Protein AF-A0AAN8EX74-F1 (afdb_monomer_lite)

Sequence (129 aa):
MLPFLHLVATVLLPISFVIVQVQIVQCLVGRARSCVDKVNAATGVSDCASMDGYCNNAAYYTLMSEQCPRTCGRCTLVSSSSRTTCVDRVNAATGVSDCPSMVGYCRKPAYLTLMRQQCPKTCGYCTSG

Radius of gyration: 25.33 Å; chains: 1; bounding box: 43×46×84 Å

pLDDT: mean 73.25, std 18.93, range [37.94, 95.0]

InterPro domains:
  IPR003582 ShKT domain [PF01549] (34-75)
  IPR00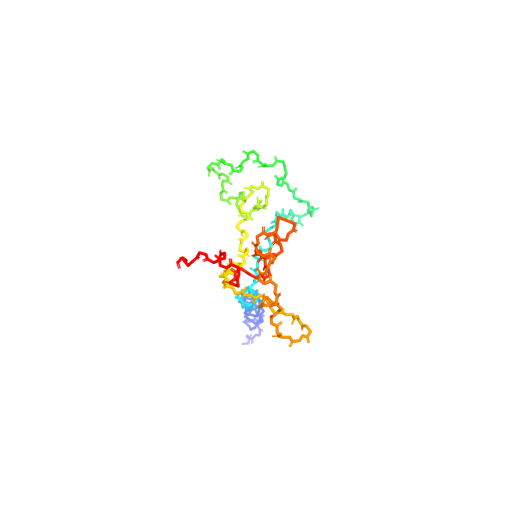3582 ShKT domain [PF01549] (85-126)
  IPR003582 ShKT domain [PS51670] (86-126)
  IPR003582 ShKT domain [SM00254] (34-76)
  IPR003582 ShKT domain [SM00254] (85-127)

Organism: Trichostrongylus colubriformis (NCBI:txid6319)

Secondary structure (DSSP, 8-state):
---STTTTHHHHHHHHHHHHHHHHHHHHTT------PPPPTTT----GGG-GGGTT-TTTHHHHHHH-TTTTT--------------PPPPTTTS---GGGGGGGTT-GGGHHHHHHH-TTTTT-----

Foldseek 3Di:
DDDPPPPVVVPVVVVVVVVVVVVVVCVPPVPLVPQAAAADPVPRHGPLLVCLVCCPPPVCVVVCCVRPCVSSVVRPPCPPPPVVPQAADADPVPRHGPLVVVLVCCPPPVCVVVCVVHPCPSSVVDDDD

Structure (mmCIF, N/CA/C/O backbone):
data_AF-A0AAN8EX74-F1
#
_entry.id   AF-A0AAN8EX74-F1
#
loop_
_atom_site.group_PDB
_atom_site.id
_atom_site.type_symbol
_atom_site.label_atom_id
_atom_site.label_alt_id
_atom_site.label_comp_id
_atom_site.label_asym_id
_atom_site.label_entity_id
_atom_site.label_seq_id
_atom_site.pdbx_PDB_ins_code
_atom_site.Cartn_x
_atom_site.Cartn_y
_atom_site.Cartn_z
_atom_site.occupancy
_atom_site.B_iso_or_equiv
_atom_site.auth_seq_id
_atom_site.auth_comp_id
_atom_site.auth_asym_id
_atom_site.auth_atom_id
_atom_site.pdbx_PDB_model_num
ATOM 1 N N . MET A 1 1 ? -14.359 -19.027 59.185 1.00 40.97 1 MET A N 1
ATOM 2 C CA . MET A 1 1 ? -15.557 -19.281 58.355 1.00 40.97 1 MET A CA 1
ATOM 3 C C . MET A 1 1 ? -15.925 -17.960 57.658 1.00 40.97 1 MET A C 1
ATOM 5 O O . MET A 1 1 ? -16.841 -17.292 58.093 1.00 40.97 1 MET A O 1
ATOM 9 N N . LEU A 1 2 ? -15.181 -17.349 56.729 1.00 46.25 2 LEU A N 1
ATOM 10 C CA . LEU A 1 2 ? -14.475 -17.797 55.516 1.00 46.25 2 LEU A CA 1
ATOM 11 C C . LEU A 1 2 ? -15.345 -18.539 54.473 1.00 46.25 2 LEU A C 1
ATOM 13 O O . LEU A 1 2 ? -15.076 -19.705 54.210 1.00 46.25 2 LEU A O 1
ATOM 17 N N . PRO A 1 3 ? -16.344 -17.864 53.857 1.00 45.91 3 PRO A N 1
ATOM 18 C CA . PRO A 1 3 ? -16.746 -18.237 52.494 1.00 45.91 3 PRO A CA 1
ATOM 19 C C . PRO A 1 3 ? -16.820 -17.073 51.479 1.00 45.91 3 PRO A C 1
ATOM 21 O O . PRO A 1 3 ? -17.013 -17.331 50.299 1.00 45.91 3 PRO A O 1
ATOM 24 N N . PHE A 1 4 ? -16.622 -15.804 51.868 1.00 40.59 4 PHE A N 1
ATOM 25 C CA . PHE A 1 4 ? -16.813 -14.669 50.939 1.00 40.59 4 PHE A CA 1
ATOM 26 C C . PHE A 1 4 ? -15.540 -14.159 50.241 1.00 40.59 4 PHE A C 1
ATOM 28 O O . PHE A 1 4 ? -15.633 -13.525 49.193 1.00 40.59 4 PHE A O 1
ATOM 35 N N . LEU A 1 5 ? -14.345 -14.478 50.753 1.00 37.94 5 LEU A N 1
ATOM 36 C CA . LEU A 1 5 ? -13.081 -13.973 50.192 1.00 37.94 5 LEU A CA 1
ATOM 37 C C . LEU A 1 5 ? -12.564 -14.775 48.978 1.00 37.94 5 LEU A C 1
ATOM 39 O O . LEU A 1 5 ? -11.598 -14.367 48.345 1.00 37.94 5 LEU A O 1
ATOM 43 N N . HIS A 1 6 ? -13.213 -15.892 48.623 1.00 40.34 6 HIS A N 1
ATOM 44 C CA . HIS A 1 6 ? -12.806 -16.747 47.497 1.00 40.34 6 HIS A CA 1
ATOM 45 C C . HIS A 1 6 ? -13.564 -16.468 46.186 1.00 40.34 6 HIS A C 1
ATOM 47 O O . HIS A 1 6 ? -13.136 -16.940 45.136 1.00 40.34 6 HIS A O 1
ATOM 53 N N . LEU A 1 7 ? -14.663 -15.699 46.216 1.00 41.09 7 LEU A N 1
ATOM 54 C CA . LEU A 1 7 ? -15.507 -15.480 45.030 1.00 41.09 7 LEU A CA 1
ATOM 55 C C . LEU A 1 7 ? -15.091 -14.254 44.196 1.00 41.09 7 LEU A C 1
ATOM 57 O O . LEU A 1 7 ? -15.370 -14.192 43.005 1.00 41.09 7 LEU A O 1
ATOM 61 N N . VAL A 1 8 ? -14.392 -13.285 44.795 1.00 42.25 8 VAL A N 1
ATOM 62 C CA . VAL A 1 8 ? -13.924 -12.076 44.086 1.00 42.25 8 VAL A CA 1
ATOM 63 C C . VAL A 1 8 ? -12.582 -12.273 43.368 1.00 42.25 8 VAL A C 1
ATOM 65 O O . VAL A 1 8 ? -12.310 -11.591 42.382 1.00 42.25 8 VAL A O 1
ATOM 68 N N . ALA A 1 9 ? -11.766 -13.247 43.787 1.00 42.03 9 ALA A N 1
ATOM 69 C CA . ALA A 1 9 ? -10.474 -13.532 43.156 1.00 42.03 9 ALA A CA 1
ATOM 70 C C . ALA A 1 9 ? -10.608 -14.332 41.845 1.00 42.03 9 ALA A C 1
ATOM 72 O O . ALA A 1 9 ? -9.838 -14.126 40.911 1.00 42.03 9 ALA A O 1
ATOM 73 N N . THR A 1 10 ? -11.611 -15.206 41.728 1.00 45.44 10 THR A N 1
ATOM 74 C CA . THR A 1 10 ? -11.776 -16.098 40.567 1.00 45.44 10 THR A CA 1
ATOM 75 C C . THR A 1 10 ? -12.514 -15.471 39.392 1.00 45.44 10 THR A C 1
ATOM 77 O O . THR A 1 10 ? -12.562 -16.095 38.340 1.00 45.44 10 THR A O 1
ATOM 80 N N . VAL A 1 11 ? -13.051 -14.251 39.520 1.00 44.19 11 VAL A N 1
ATOM 81 C CA . VAL A 1 11 ? -13.730 -13.552 38.411 1.00 44.19 11 VAL A CA 1
ATOM 82 C C . VAL A 1 11 ? -12.860 -12.431 37.830 1.00 44.19 11 VAL A C 1
ATOM 84 O O . VAL A 1 11 ? -12.875 -12.218 36.624 1.00 44.19 11 VAL A O 1
ATOM 87 N N . LEU A 1 12 ? -11.985 -11.792 38.615 1.00 47.56 12 LEU A N 1
ATOM 88 C CA . LEU A 1 12 ? -11.066 -10.761 38.101 1.00 47.56 12 LEU A CA 1
ATOM 89 C C . LEU A 1 12 ? -9.817 -11.334 37.404 1.00 47.56 12 LEU A C 1
ATOM 91 O O . LEU A 1 12 ? -9.294 -10.718 36.470 1.00 47.56 12 LEU A O 1
ATOM 95 N N . LEU A 1 13 ? -9.368 -12.530 37.798 1.00 44.22 13 LEU A N 1
ATOM 96 C CA . LEU A 1 13 ? -8.264 -13.241 37.144 1.00 44.22 13 LEU A CA 1
ATOM 97 C C . LEU A 1 13 ? -8.610 -13.762 35.734 1.00 44.22 13 LEU A C 1
ATOM 99 O O . LEU A 1 13 ? -7.817 -13.498 34.832 1.00 44.22 13 LEU A O 1
ATOM 103 N N . PRO A 1 14 ? -9.763 -14.407 35.454 1.00 52.78 14 PRO A N 1
ATOM 104 C CA . PRO A 1 14 ? -10.080 -14.834 34.095 1.00 52.78 14 PRO A CA 1
ATOM 105 C C . PRO A 1 14 ? -10.472 -13.663 33.199 1.00 52.78 14 PRO A C 1
ATOM 107 O O . PRO A 1 14 ? -10.180 -13.728 32.017 1.00 52.78 14 PRO A O 1
ATOM 110 N N . ILE A 1 15 ? -11.061 -12.573 33.705 1.00 49.50 15 ILE A N 1
ATOM 111 C CA . ILE A 1 15 ? -11.376 -11.417 32.848 1.00 49.50 15 ILE A CA 1
ATOM 112 C C . ILE A 1 15 ? -10.076 -10.725 32.418 1.00 49.50 15 ILE A C 1
ATOM 114 O O . ILE A 1 15 ? -9.888 -10.476 31.232 1.00 49.50 15 ILE A O 1
ATOM 118 N N . SER A 1 16 ? -9.118 -10.529 33.331 1.00 50.59 16 SER A N 1
ATOM 119 C CA . SER A 1 16 ? -7.788 -10.001 32.986 1.00 50.59 16 SER A CA 1
ATOM 120 C C . SER A 1 16 ? -7.027 -10.942 32.046 1.00 50.59 16 SER A C 1
ATOM 122 O O . SER A 1 16 ? -6.409 -10.485 31.089 1.00 50.59 16 SER A O 1
ATOM 124 N N . PHE A 1 17 ? -7.122 -12.260 32.253 1.00 53.31 17 PHE A N 1
ATOM 125 C CA . PHE A 1 17 ? -6.484 -13.256 31.389 1.00 53.31 17 PHE A CA 1
ATOM 126 C C . PHE A 1 17 ? -7.150 -13.347 30.008 1.00 53.31 17 PHE A C 1
ATOM 128 O O . PHE A 1 17 ? -6.455 -13.490 29.011 1.00 53.31 17 PHE A O 1
ATOM 135 N N . VAL A 1 18 ? -8.471 -13.183 29.905 1.00 49.75 18 VAL A N 1
ATOM 136 C CA . VAL A 1 18 ? -9.201 -13.146 28.627 1.00 49.75 18 VAL A CA 1
ATOM 137 C C . VAL A 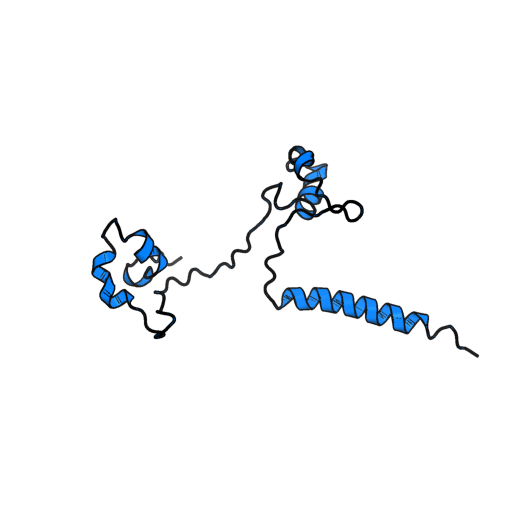1 18 ? -8.899 -11.851 27.864 1.00 49.75 18 VAL A C 1
ATOM 139 O O . VAL A 1 18 ? -8.720 -11.908 26.652 1.00 49.75 18 VAL A O 1
ATOM 142 N N . ILE A 1 19 ? -8.728 -10.703 28.531 1.00 53.16 19 ILE A N 1
ATOM 143 C CA . ILE A 1 19 ? -8.289 -9.459 27.866 1.00 53.16 19 ILE A CA 1
ATOM 144 C C . ILE A 1 19 ? -6.819 -9.575 27.416 1.00 53.16 19 ILE A C 1
ATOM 146 O O . ILE A 1 19 ? -6.490 -9.189 26.295 1.00 53.16 19 ILE A O 1
ATOM 150 N N . VAL A 1 20 ? -5.947 -10.182 28.232 1.00 47.31 20 VAL A N 1
ATOM 151 C CA . VAL A 1 20 ? -4.539 -10.450 27.882 1.00 47.31 20 VAL A CA 1
ATOM 152 C C . VAL A 1 20 ? -4.429 -11.457 26.725 1.00 47.31 20 VAL A C 1
ATOM 154 O O . VAL A 1 20 ? -3.624 -11.250 25.823 1.00 47.31 20 VAL A O 1
ATOM 157 N N . GLN A 1 21 ? -5.287 -12.481 26.652 1.00 44.44 21 GLN A N 1
ATOM 158 C CA . GLN A 1 21 ? -5.340 -13.418 25.517 1.00 44.44 21 GLN A CA 1
ATOM 159 C C . GLN A 1 21 ? -5.965 -12.784 24.259 1.00 44.44 21 GLN A C 1
ATOM 161 O O . GLN A 1 21 ? -5.478 -13.017 23.158 1.00 44.44 21 GLN A O 1
ATOM 166 N N . VAL A 1 22 ? -6.972 -11.910 24.378 1.00 46.84 22 VAL A N 1
ATOM 167 C CA . VAL A 1 22 ? -7.535 -11.169 23.227 1.00 46.84 22 VAL A CA 1
ATOM 168 C C . VAL A 1 22 ? -6.546 -10.126 22.679 1.00 46.84 22 VAL A C 1
ATOM 170 O O . VAL A 1 22 ? -6.588 -9.825 21.484 1.00 46.84 22 VAL A O 1
ATOM 173 N N . GLN A 1 23 ? -5.617 -9.616 23.498 1.00 46.53 23 GLN A N 1
ATOM 174 C CA . GLN A 1 23 ? -4.522 -8.753 23.034 1.00 46.53 23 GLN A CA 1
ATOM 175 C C . GLN A 1 23 ? -3.311 -9.532 22.490 1.00 46.53 23 GLN A C 1
ATOM 177 O O . GLN A 1 23 ? -2.706 -9.082 21.520 1.00 46.53 23 GLN A O 1
ATOM 182 N N . ILE A 1 24 ? -2.995 -10.718 23.024 1.00 50.31 24 ILE A N 1
ATOM 183 C CA . ILE A 1 24 ? -1.899 -11.571 22.522 1.00 50.31 24 ILE A CA 1
ATOM 184 C C . ILE A 1 24 ? -2.282 -12.284 21.212 1.00 50.31 24 ILE A C 1
ATOM 186 O O . ILE A 1 24 ? -1.456 -12.368 20.304 1.00 50.31 24 ILE A O 1
ATOM 190 N N . VAL A 1 25 ? -3.539 -12.712 21.033 1.00 46.34 25 VAL A N 1
ATOM 191 C CA . VAL A 1 25 ? -4.010 -13.362 19.787 1.00 46.34 25 VAL A CA 1
ATOM 192 C C . VAL A 1 25 ? -4.049 -12.384 18.596 1.00 46.34 25 VAL A C 1
ATOM 194 O O . VAL A 1 25 ? -3.942 -12.805 17.445 1.00 46.34 25 VAL A O 1
ATOM 197 N N . GLN A 1 26 ? -4.103 -11.067 18.840 1.00 48.81 26 GLN A N 1
ATOM 198 C CA . GLN A 1 26 ? -3.976 -10.041 17.790 1.00 48.81 26 GLN A CA 1
ATOM 199 C C . GLN A 1 26 ? -2.536 -9.783 17.325 1.00 48.81 26 GLN A C 1
ATOM 201 O O . GLN A 1 26 ? -2.350 -9.124 16.303 1.00 48.81 26 GLN A O 1
ATOM 206 N N . CYS A 1 27 ? -1.529 -10.285 18.043 1.00 49.78 27 CYS A N 1
ATOM 207 C CA . CYS A 1 27 ? -0.126 -10.139 17.654 1.00 49.78 27 CYS A CA 1
ATOM 208 C C . CYS A 1 27 ? 0.354 -11.257 16.711 1.00 49.78 27 CYS A C 1
ATOM 210 O O . CYS A 1 27 ? 1.350 -11.067 16.018 1.00 49.78 27 CYS A O 1
ATOM 212 N N . LEU A 1 28 ? -0.329 -12.411 16.674 1.00 50.88 28 LEU A N 1
ATOM 213 C CA . LEU A 1 28 ? 0.134 -13.619 15.966 1.00 50.88 28 LEU A CA 1
ATOM 214 C C . LEU A 1 28 ? -0.489 -13.781 14.573 1.00 50.88 28 LEU A C 1
ATOM 216 O O . LEU A 1 28 ? 0.152 -14.278 13.651 1.00 50.88 28 LEU A O 1
ATOM 220 N N . VAL A 1 29 ? -1.731 -13.331 14.398 1.00 51.62 29 VAL A N 1
ATOM 221 C CA . VAL A 1 29 ? -2.299 -13.081 13.072 1.00 51.62 29 VAL A CA 1
ATOM 222 C C . VAL A 1 29 ? -1.991 -11.629 12.800 1.00 51.62 29 VAL A C 1
ATOM 224 O O . VAL A 1 29 ? -2.472 -10.790 13.552 1.00 51.62 29 VAL A O 1
ATOM 227 N N . GLY A 1 30 ? -1.171 -11.332 11.789 1.00 51.50 30 GLY A N 1
ATOM 228 C CA . GLY A 1 30 ? -0.855 -9.970 11.370 1.00 51.50 30 GLY A CA 1
ATOM 229 C C . GLY A 1 30 ? -2.129 -9.159 11.165 1.00 51.50 30 GLY A C 1
ATOM 230 O O . GLY A 1 30 ? -2.685 -9.098 10.070 1.00 51.50 30 GLY A O 1
ATOM 231 N N . ARG A 1 31 ? -2.612 -8.543 12.242 1.00 48.94 31 ARG A N 1
ATOM 232 C CA . ARG A 1 31 ? -3.714 -7.614 12.217 1.00 48.94 31 ARG A CA 1
ATOM 233 C C . ARG A 1 31 ? -3.079 -6.389 11.612 1.00 48.94 31 ARG A C 1
ATOM 235 O O . ARG A 1 31 ? -2.401 -5.624 12.295 1.00 48.94 31 ARG A O 1
ATOM 242 N N . ALA A 1 32 ? -3.298 -6.205 10.313 1.00 53.62 32 ALA A N 1
ATOM 243 C CA . ALA A 1 32 ? -3.494 -4.857 9.823 1.00 53.62 32 ALA A CA 1
ATOM 244 C C . ALA A 1 32 ? -4.413 -4.220 10.867 1.00 53.62 32 ALA A C 1
ATOM 246 O O . ALA A 1 32 ? -5.566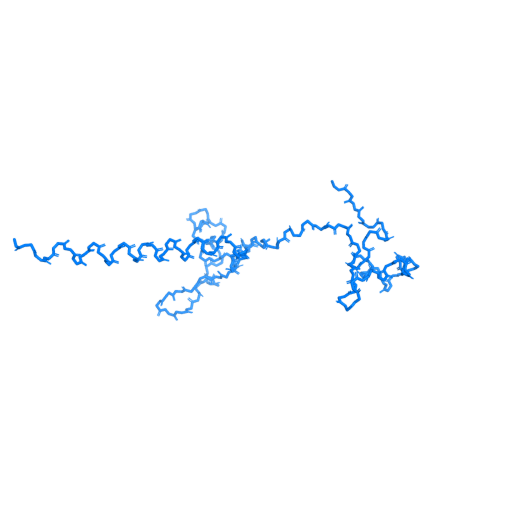 -4.643 10.995 1.00 53.62 32 ALA A O 1
ATOM 247 N N . ARG A 1 33 ? -3.868 -3.352 11.737 1.00 55.59 33 ARG A N 1
ATOM 248 C CA . ARG A 1 33 ? -4.687 -2.541 12.636 1.00 55.59 33 ARG A CA 1
ATOM 249 C C . ARG A 1 33 ? -5.706 -1.958 11.690 1.00 55.59 33 ARG A C 1
ATOM 251 O O . ARG A 1 33 ? -5.304 -1.239 10.779 1.00 55.59 33 ARG A O 1
ATOM 258 N N . SER A 1 34 ? -6.955 -2.411 11.797 1.00 61.81 34 SER A N 1
ATOM 259 C CA . SER A 1 34 ? -8.017 -1.981 10.907 1.00 61.81 34 SER A CA 1
ATOM 260 C C . SER A 1 34 ? -8.017 -0.480 11.054 1.00 61.81 34 SER A C 1
ATOM 262 O O . SER A 1 34 ? -8.369 0.033 12.116 1.00 61.81 34 SER A O 1
ATOM 264 N N . CYS A 1 35 ? -7.443 0.196 10.066 1.00 78.50 35 CYS A N 1
ATOM 265 C CA . CYS A 1 35 ? -7.214 1.606 10.187 1.00 78.50 35 CYS A CA 1
ATOM 266 C C . CYS A 1 35 ? -8.533 2.228 9.801 1.00 78.50 35 CYS A C 1
ATOM 268 O O . CYS A 1 35 ? -8.850 2.351 8.615 1.00 78.50 35 CYS A O 1
ATOM 270 N N . VAL A 1 36 ? -9.347 2.423 10.829 1.00 85.31 36 VAL A N 1
ATOM 271 C CA . VAL A 1 36 ? -10.717 2.900 10.782 1.00 85.31 36 VAL A CA 1
ATOM 272 C C . VAL A 1 36 ? -10.891 3.926 11.875 1.00 85.31 36 VAL A C 1
ATOM 274 O O . VAL A 1 36 ? -10.290 3.816 12.945 1.00 85.31 36 VAL A O 1
ATOM 277 N N . ASP A 1 37 ? -11.690 4.934 11.568 1.00 86.81 37 ASP A N 1
ATOM 278 C CA . ASP A 1 37 ? -12.075 5.925 12.550 1.00 86.81 37 ASP A CA 1
ATOM 279 C C . ASP A 1 37 ? -12.989 5.273 13.575 1.00 86.81 37 ASP A C 1
ATOM 281 O O . ASP A 1 37 ? -13.841 4.435 13.254 1.00 86.81 37 ASP A O 1
ATOM 285 N N . LYS A 1 38 ? -12.765 5.620 14.835 1.00 86.19 38 LYS A N 1
ATOM 286 C CA . LYS A 1 38 ? -13.554 5.095 15.931 1.00 86.19 38 LYS A CA 1
ATOM 287 C C . LYS A 1 38 ? -14.915 5.771 15.945 1.00 86.19 38 LYS A C 1
ATOM 289 O O . LYS A 1 38 ? -15.069 6.941 15.592 1.00 86.19 38 LYS A O 1
ATOM 294 N N . VAL A 1 39 ? -15.898 4.999 16.378 1.00 86.38 39 VAL A N 1
ATOM 295 C CA . VAL A 1 39 ? -17.252 5.476 16.624 1.00 86.38 39 VAL A CA 1
ATOM 296 C C . VAL A 1 39 ? -17.436 5.729 18.110 1.00 86.38 39 VAL A C 1
ATOM 298 O O . VAL A 1 39 ? -16.823 5.064 18.952 1.00 86.38 39 VAL A O 1
ATOM 301 N N . ASN A 1 40 ? -18.284 6.691 18.437 1.00 74.81 40 ASN A N 1
ATOM 302 C CA . ASN A 1 40 ? -18.739 6.898 19.796 1.00 74.81 40 ASN A CA 1
ATOM 303 C C . ASN A 1 40 ? -19.553 5.671 20.242 1.00 74.81 40 ASN A C 1
ATOM 305 O O . ASN A 1 40 ? -20.473 5.243 19.549 1.00 74.81 40 ASN A O 1
ATOM 309 N N . ALA A 1 41 ? -19.220 5.093 21.396 1.00 74.56 41 ALA A N 1
ATOM 310 C CA . ALA A 1 41 ? -19.868 3.876 21.884 1.00 74.56 41 ALA A CA 1
ATOM 311 C C . ALA A 1 41 ? -21.357 4.068 22.231 1.00 74.56 41 ALA A C 1
ATOM 313 O O . ALA A 1 41 ? -22.106 3.096 22.232 1.00 74.56 41 ALA A O 1
ATOM 314 N N . ALA A 1 42 ? -21.786 5.300 22.517 1.00 74.12 42 ALA A N 1
ATOM 315 C CA . ALA A 1 42 ? -23.168 5.614 22.860 1.00 74.12 42 ALA A CA 1
ATOM 316 C C . ALA A 1 42 ? -24.054 5.842 21.625 1.00 74.12 42 ALA A C 1
ATOM 318 O O . ALA A 1 42 ? -25.235 5.511 21.660 1.00 74.12 42 ALA A O 1
ATOM 319 N N . THR A 1 43 ? -23.506 6.403 20.541 1.00 73.81 43 THR A N 1
ATOM 320 C CA . THR A 1 43 ? -24.283 6.753 19.335 1.00 73.81 43 THR A CA 1
ATOM 321 C C . THR A 1 43 ? -23.994 5.850 18.138 1.00 73.81 43 THR A C 1
ATOM 323 O O . THR A 1 43 ? -24.776 5.821 17.193 1.00 73.81 43 THR A O 1
ATOM 326 N N . GLY A 1 44 ? -22.879 5.116 18.150 1.00 75.69 44 GLY A N 1
ATOM 327 C CA . GLY A 1 44 ? -22.422 4.295 17.028 1.00 75.69 44 GLY A CA 1
ATOM 328 C C . GLY A 1 44 ? -21.924 5.099 15.821 1.00 75.69 44 GLY A C 1
ATOM 329 O O . GLY A 1 44 ? -21.609 4.504 14.792 1.00 75.69 44 GLY A O 1
ATOM 330 N N . VAL A 1 45 ? -21.824 6.427 15.931 1.00 75.44 45 VAL A N 1
ATOM 331 C CA . VAL A 1 45 ? -21.414 7.334 14.846 1.00 75.44 45 VAL A CA 1
ATOM 332 C C . VAL A 1 45 ? -19.989 7.836 15.084 1.00 75.44 45 VAL A C 1
ATOM 334 O O . VAL A 1 45 ? -19.557 7.982 16.227 1.00 75.44 45 VAL A O 1
ATOM 337 N N . SER A 1 46 ? -19.235 8.067 14.005 1.00 81.12 46 SER A N 1
ATOM 338 C CA . SER A 1 46 ? -17.912 8.689 14.083 1.00 81.12 46 SER A CA 1
ATOM 339 C C . SER A 1 46 ? -18.021 10.202 13.933 1.00 81.12 46 SER A C 1
ATOM 341 O O . SER A 1 46 ? -18.487 10.695 12.908 1.00 81.12 46 SER A O 1
ATOM 343 N N . ASP A 1 47 ? -17.523 10.929 14.929 1.00 84.38 47 ASP A N 1
ATOM 344 C CA . ASP A 1 47 ? -17.459 12.394 14.919 1.00 84.38 47 ASP A CA 1
ATOM 345 C C . ASP A 1 47 ? -16.219 12.921 14.170 1.00 84.38 47 ASP A C 1
ATOM 347 O O . ASP A 1 47 ? -16.004 14.128 14.074 1.00 84.38 47 ASP A O 1
ATOM 351 N N . CYS A 1 48 ? -15.385 12.022 13.632 1.00 85.69 48 CYS A N 1
ATOM 352 C CA . CYS A 1 48 ? -14.097 12.364 13.036 1.00 85.69 48 CYS A CA 1
ATOM 353 C C . CYS A 1 48 ? -14.221 13.311 11.837 1.00 85.69 48 CYS A C 1
ATOM 355 O O . CYS A 1 48 ? -13.404 14.216 11.710 1.00 85.69 48 CYS A O 1
ATOM 357 N N . ALA A 1 49 ? -15.268 13.171 11.015 1.00 88.06 49 ALA A N 1
ATOM 358 C CA . ALA A 1 49 ? -15.499 14.040 9.858 1.00 88.06 49 ALA A CA 1
ATOM 359 C C . ALA A 1 49 ? -15.662 15.521 10.241 1.00 88.06 49 ALA A C 1
ATOM 361 O O . ALA A 1 49 ? -15.257 16.395 9.485 1.00 88.06 49 ALA A O 1
ATOM 362 N N . SER A 1 50 ? -16.220 15.798 11.421 1.00 86.31 50 SER A N 1
ATOM 363 C CA . SER A 1 50 ? -16.405 17.159 11.940 1.00 86.31 50 SER A CA 1
ATOM 364 C C . SER A 1 50 ? -15.156 17.709 12.639 1.00 86.31 50 SER A C 1
ATOM 366 O O . SER A 1 50 ? -15.135 18.873 13.032 1.00 86.31 50 SER A O 1
ATOM 368 N N . MET A 1 51 ? -14.140 16.868 12.850 1.00 83.12 51 MET A N 1
ATOM 369 C CA . MET A 1 51 ? -12.945 17.155 13.649 1.00 83.12 51 MET A CA 1
ATOM 370 C C . MET A 1 51 ? -11.657 17.130 12.810 1.00 83.12 51 MET A C 1
ATOM 372 O O . MET A 1 51 ? -10.557 17.188 13.364 1.00 83.12 51 MET A O 1
ATOM 376 N N . ASP A 1 52 ? -11.768 17.065 11.483 1.00 87.31 52 ASP A N 1
ATOM 377 C CA . ASP A 1 52 ? -10.638 16.986 10.551 1.00 87.31 52 ASP A CA 1
ATOM 378 C C . ASP A 1 52 ? -9.669 18.177 10.698 1.00 87.31 52 ASP A C 1
ATOM 380 O O . ASP A 1 52 ? -8.446 18.010 10.673 1.00 87.31 52 ASP A O 1
ATOM 384 N N . GLY A 1 53 ? -10.197 19.372 10.980 1.00 90.44 53 GLY A N 1
ATOM 385 C CA . GLY A 1 53 ? -9.400 20.575 11.231 1.00 90.44 53 GLY A CA 1
ATOM 386 C C . GLY A 1 53 ? -8.430 20.457 12.417 1.00 90.44 53 GLY A C 1
ATOM 387 O O . GLY A 1 53 ? -7.440 21.190 12.485 1.00 90.44 53 GLY A O 1
ATOM 388 N N . TYR A 1 54 ? -8.649 19.509 13.335 1.00 88.56 54 TYR A N 1
ATOM 389 C CA . TYR A 1 54 ? -7.767 19.269 14.480 1.00 88.56 54 TYR A CA 1
ATOM 390 C C . TYR A 1 54 ? -6.631 18.295 14.188 1.00 88.56 54 TYR A C 1
ATOM 392 O O . TYR A 1 54 ? -5.754 18.128 15.040 1.00 88.56 54 TYR A O 1
ATOM 400 N N . CYS A 1 55 ? -6.591 17.679 13.002 1.00 87.12 55 CYS A N 1
ATOM 401 C CA . CYS A 1 55 ? -5.571 16.690 12.674 1.00 87.12 55 CYS A CA 1
ATOM 402 C C . CYS A 1 55 ? -4.155 17.242 12.901 1.00 87.12 55 CYS A C 1
ATOM 404 O O . CYS A 1 55 ? -3.346 16.565 13.521 1.00 87.12 55 CYS A O 1
ATOM 406 N N . ASN A 1 56 ? -3.860 18.486 12.520 1.00 91.00 56 ASN A N 1
ATOM 407 C CA . ASN A 1 56 ? -2.522 19.072 12.693 1.00 91.00 56 ASN A CA 1
ATOM 408 C C . ASN A 1 56 ? -2.368 19.946 13.950 1.00 91.00 56 ASN A C 1
ATOM 410 O O . ASN A 1 56 ? -1.320 20.559 14.147 1.00 91.00 56 ASN A O 1
ATOM 414 N N . ASN A 1 57 ? -3.383 20.016 14.813 1.00 89.12 57 ASN A N 1
ATOM 415 C CA . ASN A 1 57 ? -3.286 20.785 16.048 1.00 8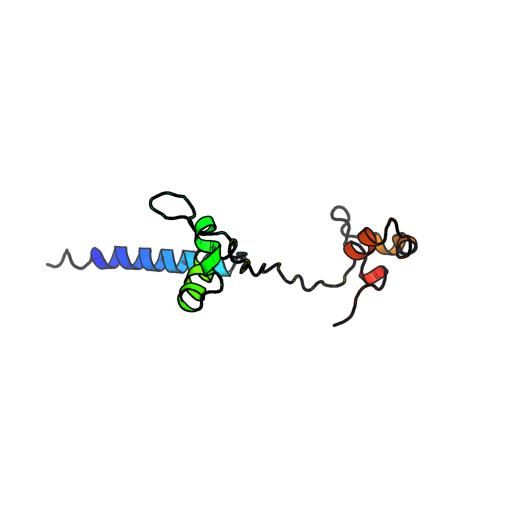9.12 57 ASN A CA 1
ATOM 416 C C . ASN A 1 57 ? -2.470 20.005 17.089 1.00 89.12 57 ASN A C 1
ATOM 418 O O . ASN A 1 57 ? -2.839 18.892 17.450 1.00 89.12 57 ASN A O 1
ATOM 422 N N . ALA A 1 58 ? -1.393 20.598 17.609 1.00 89.19 58 ALA A N 1
ATOM 423 C CA . ALA A 1 58 ? -0.480 19.930 18.539 1.00 89.19 58 ALA A CA 1
ATOM 424 C C . ALA A 1 58 ? -1.175 19.362 19.792 1.00 89.19 58 ALA A C 1
ATOM 426 O O . ALA A 1 58 ? -0.826 18.271 20.236 1.00 89.19 58 ALA A O 1
ATOM 427 N N . ALA A 1 59 ? -2.188 20.053 20.327 1.00 91.88 59 ALA A N 1
ATOM 428 C CA . ALA A 1 59 ? -2.919 19.597 21.510 1.00 91.88 59 ALA A CA 1
ATOM 429 C C . ALA A 1 59 ? -3.805 18.371 21.226 1.00 91.88 59 ALA A C 1
ATOM 431 O O . ALA A 1 59 ? -4.023 17.543 22.107 1.00 91.88 59 ALA A O 1
ATOM 432 N N . TYR A 1 60 ? -4.289 18.234 19.990 1.00 77.62 60 TYR A N 1
ATOM 433 C CA . TYR A 1 60 ? -5.212 17.171 19.577 1.00 77.62 60 TYR A CA 1
ATOM 434 C C . TYR A 1 60 ? -4.553 16.109 18.698 1.00 77.62 60 TYR A C 1
ATOM 436 O O . TYR A 1 60 ? -5.193 15.120 18.345 1.00 77.62 60 TYR A O 1
ATOM 444 N N . TYR A 1 61 ? -3.273 16.277 18.368 1.00 81.81 61 TYR A N 1
ATOM 445 C CA . TYR A 1 61 ? -2.545 15.437 17.425 1.00 81.81 61 TYR A CA 1
ATOM 446 C C . TYR A 1 61 ? -2.614 13.956 17.815 1.00 81.81 61 TYR A C 1
ATOM 448 O O . TYR A 1 61 ? -3.002 13.117 17.000 1.00 81.81 61 TYR A O 1
ATOM 456 N N . THR A 1 62 ? -2.300 13.633 19.073 1.00 81.31 62 THR A N 1
ATOM 457 C CA . THR A 1 62 ? -2.346 12.258 19.597 1.00 81.31 62 THR A CA 1
ATOM 458 C C . THR A 1 62 ? -3.768 11.706 19.591 1.00 81.31 62 THR A C 1
ATOM 460 O O . THR A 1 62 ? -4.004 10.635 19.037 1.00 81.31 62 THR A O 1
ATOM 463 N N . LEU A 1 63 ? -4.735 12.470 20.109 1.00 85.00 63 LEU A N 1
ATOM 464 C CA . LEU A 1 63 ? -6.141 12.061 20.159 1.00 85.00 63 LEU A CA 1
ATOM 465 C C . LEU A 1 63 ? -6.682 11.741 18.760 1.00 85.00 63 LEU A C 1
ATOM 467 O O . LEU A 1 63 ? -7.280 10.693 18.532 1.00 85.00 63 LEU A O 1
ATOM 471 N N . MET A 1 64 ? -6.416 12.620 17.799 1.00 84.19 64 MET A N 1
ATOM 472 C CA . MET A 1 64 ? -6.811 12.446 16.406 1.00 84.19 64 MET A CA 1
ATOM 473 C C . MET A 1 64 ? -6.066 11.293 15.724 1.00 84.19 64 MET A C 1
ATOM 475 O O . MET A 1 64 ? -6.591 10.687 14.796 1.00 84.19 64 MET A O 1
ATOM 479 N N . SER A 1 65 ? -4.858 10.951 16.173 1.00 83.44 65 SER A N 1
ATOM 480 C CA . SER A 1 65 ? -4.116 9.788 15.667 1.00 83.44 65 SER A CA 1
ATOM 481 C C . SER A 1 65 ? -4.716 8.468 16.136 1.00 83.44 65 SER A C 1
ATOM 483 O O . SER A 1 65 ? -4.681 7.486 15.402 1.00 83.44 65 SER A O 1
ATOM 485 N N . GLU A 1 66 ? -5.272 8.434 17.342 1.00 82.62 66 GLU A N 1
ATOM 486 C CA . GLU A 1 66 ? -5.842 7.219 17.926 1.00 82.62 66 GLU A CA 1
ATOM 487 C C . GLU A 1 66 ? -7.313 7.017 17.564 1.00 82.62 66 GLU A C 1
ATOM 489 O O . GLU A 1 66 ? -7.753 5.887 17.335 1.00 82.62 66 GLU A O 1
ATOM 494 N N . GLN A 1 67 ? -8.078 8.108 17.530 1.00 84.81 67 GLN A N 1
ATOM 495 C CA . GLN A 1 67 ? -9.523 8.078 17.328 1.00 84.81 67 GLN A CA 1
ATOM 496 C C . GLN A 1 67 ? -9.905 8.221 15.857 1.00 84.81 67 GLN A C 1
ATOM 498 O O . GLN A 1 67 ? -10.869 7.594 15.430 1.00 84.81 67 GLN A O 1
ATOM 503 N N . CYS A 1 68 ? -9.138 8.994 15.086 1.00 88.44 68 CYS A N 1
ATOM 504 C CA . CYS A 1 68 ? -9.465 9.349 13.706 1.00 88.44 68 CYS A CA 1
ATOM 505 C C . CYS A 1 68 ? -8.307 9.078 12.721 1.00 88.44 68 CYS A C 1
ATOM 507 O O . CYS A 1 68 ? -7.944 9.956 11.929 1.00 88.44 68 CYS A O 1
ATOM 509 N N . PRO A 1 69 ? -7.663 7.893 12.756 1.00 85.06 69 PRO A N 1
ATOM 510 C CA . PRO A 1 69 ? -6.483 7.646 11.941 1.00 85.06 69 PRO A CA 1
ATOM 511 C C . PRO A 1 69 ? -6.774 7.630 10.433 1.00 85.06 69 PRO A C 1
ATOM 513 O O . PRO A 1 69 ? -5.870 7.961 9.667 1.00 85.06 69 PRO A O 1
ATOM 516 N N . ARG A 1 70 ? -7.992 7.292 9.973 1.00 86.12 70 ARG A N 1
ATOM 517 C CA . ARG A 1 70 ? -8.336 7.416 8.541 1.00 86.12 70 ARG A CA 1
ATOM 518 C C . ARG A 1 70 ? -8.594 8.857 8.172 1.00 86.12 70 ARG A C 1
ATOM 520 O O . ARG A 1 70 ? -8.009 9.314 7.194 1.00 86.12 70 ARG A O 1
ATOM 527 N N . THR A 1 71 ? -9.439 9.546 8.937 1.00 87.94 71 THR A N 1
ATOM 528 C CA . THR A 1 71 ? -9.785 10.943 8.650 1.00 87.94 71 THR A CA 1
ATOM 529 C C . THR A 1 71 ? -8.527 11.813 8.618 1.00 87.94 71 THR A C 1
ATOM 531 O O . THR A 1 71 ? -8.364 12.620 7.711 1.00 87.94 71 THR A O 1
ATOM 534 N N . CYS A 1 72 ? -7.571 11.580 9.523 1.00 87.62 72 CYS A N 1
ATOM 535 C CA . CYS A 1 72 ? -6.306 12.316 9.536 1.00 87.62 72 CYS A CA 1
ATOM 536 C C . CYS A 1 72 ? -5.209 11.742 8.625 1.00 87.62 72 CYS A C 1
ATOM 538 O O . CYS A 1 72 ? -4.066 12.187 8.712 1.00 87.62 72 CYS A O 1
ATOM 540 N N . GLY A 1 73 ? -5.498 10.736 7.790 1.00 85.00 73 GLY A N 1
ATOM 541 C CA . GLY A 1 73 ? -4.511 10.148 6.872 1.00 85.00 73 GLY A CA 1
ATOM 542 C C . GLY A 1 73 ? -3.333 9.446 7.564 1.00 85.00 73 GLY A C 1
ATOM 543 O O . GLY A 1 73 ? -2.284 9.236 6.963 1.00 85.00 73 GLY A O 1
ATOM 544 N N . ARG A 1 74 ? -3.493 9.069 8.833 1.00 83.31 74 ARG A N 1
ATOM 545 C CA . ARG A 1 74 ? -2.479 8.420 9.683 1.00 83.31 74 ARG A CA 1
ATOM 546 C C . ARG A 1 74 ? -2.538 6.908 9.653 1.00 83.31 74 ARG A C 1
ATOM 548 O O . ARG A 1 74 ? -1.825 6.235 10.396 1.00 83.31 74 ARG A O 1
ATOM 555 N N . CYS A 1 75 ? -3.369 6.365 8.778 1.00 80.12 75 CYS A N 1
ATOM 556 C CA . CYS A 1 75 ? -3.247 4.992 8.356 1.00 80.12 75 CYS A CA 1
ATOM 557 C C . CYS A 1 75 ? -1.906 4.793 7.672 1.00 80.12 75 CYS A C 1
ATOM 559 O O . CYS A 1 75 ? -1.795 4.857 6.450 1.00 80.12 75 CYS A O 1
ATOM 561 N N . THR A 1 76 ? -0.894 4.458 8.466 1.00 64.44 76 THR A N 1
ATOM 562 C CA . THR A 1 76 ? 0.165 3.609 7.965 1.00 64.44 76 THR A CA 1
ATOM 563 C C . THR A 1 76 ? -0.517 2.293 7.655 1.00 64.44 76 THR A C 1
ATOM 565 O O . THR A 1 76 ? -0.778 1.451 8.516 1.00 64.44 76 THR A O 1
ATOM 568 N N . LEU A 1 77 ? -0.881 2.132 6.386 1.00 56.50 77 LEU A N 1
ATOM 569 C CA . LEU A 1 77 ? -0.944 0.809 5.827 1.00 56.50 77 LEU A CA 1
ATOM 570 C C . LEU A 1 77 ? 0.432 0.227 6.150 1.00 56.50 77 LEU A C 1
ATOM 572 O O . LEU A 1 77 ? 1.396 0.422 5.414 1.00 56.50 77 LEU A O 1
ATOM 576 N N . VAL A 1 78 ? 0.496 -0.588 7.198 1.00 52.06 78 VAL A N 1
ATOM 577 C CA . VAL A 1 78 ? 1.188 -1.850 7.040 1.00 52.06 78 VAL A CA 1
ATOM 578 C C . VAL A 1 78 ? 0.359 -2.603 5.989 1.00 52.06 78 VAL A C 1
ATOM 580 O O . VAL A 1 78 ? -0.255 -3.627 6.258 1.00 52.06 78 VAL A O 1
ATOM 583 N N . SER A 1 79 ? 0.364 -2.097 4.740 1.00 45.44 79 SER A N 1
ATOM 584 C CA . SER A 1 79 ? 0.752 -2.923 3.622 1.00 45.44 79 SER A CA 1
ATOM 585 C C . SER A 1 79 ? 1.873 -3.697 4.241 1.00 45.44 79 SER A C 1
ATOM 587 O O . SER A 1 79 ? 2.862 -3.094 4.672 1.00 45.44 79 SER A O 1
ATOM 589 N N . SER A 1 80 ? 1.678 -4.993 4.446 1.00 44.69 80 SER A N 1
ATOM 590 C CA . SER A 1 80 ? 2.834 -5.841 4.527 1.00 44.69 80 SER A CA 1
ATOM 591 C C . SER A 1 80 ? 3.757 -5.256 3.469 1.00 44.69 80 SER A C 1
ATOM 593 O O . SER A 1 80 ? 3.428 -5.263 2.280 1.00 44.69 80 SER A O 1
ATOM 595 N N . SER A 1 81 ? 4.881 -4.689 3.890 1.00 44.22 81 SER A N 1
ATOM 596 C CA . SER A 1 81 ? 6.067 -4.921 3.123 1.00 44.22 81 SER A CA 1
ATOM 597 C C . SER A 1 81 ? 6.151 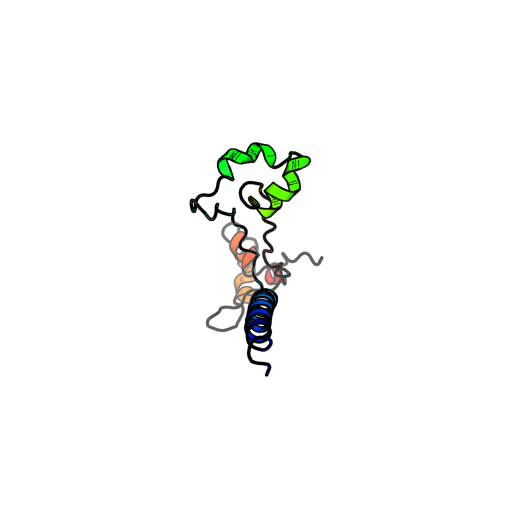-6.451 3.132 1.00 44.22 81 SER A C 1
ATOM 599 O O . SER A 1 81 ? 6.923 -7.046 3.872 1.00 44.22 81 SER A O 1
ATOM 601 N N . SER A 1 82 ? 5.346 -7.120 2.285 1.00 47.62 82 SER A N 1
ATOM 602 C CA . SER A 1 82 ? 5.884 -7.740 1.106 1.00 47.62 82 SER A CA 1
ATOM 603 C C . SER A 1 82 ? 7.154 -6.963 0.861 1.00 47.62 82 SER A C 1
ATOM 605 O O . SER A 1 82 ? 7.151 -5.901 0.245 1.00 47.62 82 SER A O 1
ATOM 607 N N . ARG A 1 83 ? 8.253 -7.454 1.452 1.00 52.09 83 ARG A N 1
ATOM 608 C CA . ARG A 1 83 ? 9.499 -7.483 0.714 1.00 52.09 83 ARG A CA 1
ATOM 609 C C . ARG A 1 83 ? 9.001 -7.751 -0.687 1.00 52.09 83 ARG A C 1
ATOM 611 O O . ARG A 1 83 ? 8.368 -8.794 -0.882 1.00 52.09 83 ARG A O 1
ATOM 618 N N . THR A 1 84 ? 9.047 -6.759 -1.568 1.00 56.06 84 THR A N 1
ATOM 619 C CA . THR A 1 84 ? 8.720 -6.992 -2.961 1.00 56.06 84 THR A CA 1
ATOM 620 C C . THR A 1 84 ? 9.849 -7.909 -3.371 1.00 56.06 84 THR A C 1
ATOM 622 O O . THR A 1 84 ? 10.903 -7.457 -3.800 1.00 56.06 84 THR A O 1
ATOM 625 N N . THR A 1 85 ? 9.712 -9.195 -3.038 1.00 65.88 85 THR A N 1
ATOM 626 C CA . THR A 1 85 ? 10.600 -10.247 -3.453 1.00 65.88 85 THR A CA 1
ATOM 627 C C . THR A 1 85 ? 10.457 -10.107 -4.933 1.00 65.88 85 THR A C 1
ATOM 629 O O . THR A 1 85 ? 9.364 -10.295 -5.473 1.00 65.88 85 THR A O 1
ATOM 632 N N . CYS A 1 86 ? 11.499 -9.572 -5.543 1.00 83.88 86 CYS A N 1
ATOM 633 C CA . CYS A 1 86 ? 11.445 -9.264 -6.939 1.00 83.88 86 CYS A CA 1
ATOM 634 C C . CYS A 1 86 ? 11.622 -10.592 -7.660 1.00 83.88 86 CYS A C 1
ATOM 636 O O . CYS A 1 86 ? 12.724 -11.041 -7.966 1.00 83.88 86 CYS A O 1
ATOM 638 N N . VAL A 1 87 ? 10.502 -11.295 -7.742 1.00 88.56 87 VAL A N 1
ATOM 639 C CA . VAL A 1 87 ? 10.378 -12.663 -8.196 1.00 88.56 87 VAL A CA 1
ATOM 640 C C . VAL A 1 87 ? 9.253 -12.695 -9.198 1.00 88.56 87 VAL A C 1
ATOM 642 O O . VAL A 1 87 ? 8.268 -11.960 -9.093 1.00 88.56 87 VAL A O 1
ATOM 645 N N . ASP A 1 88 ? 9.426 -13.560 -10.177 1.00 91.12 88 ASP A N 1
ATOM 646 C CA . ASP A 1 88 ? 8.375 -13.842 -11.125 1.00 91.12 88 ASP A CA 1
ATOM 647 C C . ASP A 1 88 ? 7.274 -14.622 -10.419 1.00 91.12 88 ASP A C 1
ATOM 649 O O . ASP A 1 88 ? 7.530 -15.535 -9.626 1.00 91.12 88 ASP A O 1
ATOM 653 N N . ARG A 1 89 ? 6.034 -14.230 -10.685 1.00 90.19 89 ARG A N 1
ATOM 654 C CA . ARG A 1 89 ? 4.872 -14.923 -10.156 1.00 90.19 89 ARG A CA 1
ATOM 655 C C . ARG A 1 89 ? 4.730 -16.265 -10.859 1.00 90.19 89 ARG A C 1
ATOM 657 O O . ARG A 1 89 ? 5.085 -16.430 -12.029 1.00 90.19 89 ARG A O 1
ATOM 664 N N . VAL A 1 90 ? 4.193 -17.221 -10.117 1.00 91.38 90 VAL A N 1
ATOM 665 C CA . VAL A 1 90 ? 3.824 -18.534 -10.633 1.00 91.38 90 VAL A CA 1
ATOM 666 C C . VAL A 1 90 ? 2.330 -18.576 -10.896 1.00 91.38 90 VAL A C 1
ATOM 668 O O . VAL A 1 90 ? 1.542 -17.899 -10.229 1.00 91.38 90 VAL A O 1
ATOM 671 N N . ASN A 1 91 ? 1.940 -19.373 -11.875 1.00 84.19 91 ASN A N 1
ATOM 672 C CA . ASN A 1 91 ? 0.552 -19.691 -12.115 1.00 84.19 91 ASN A CA 1
ATOM 673 C C . ASN A 1 91 ? 0.011 -20.500 -10.927 1.00 84.19 91 ASN A C 1
ATOM 675 O O . ASN A 1 91 ? 0.602 -21.501 -10.530 1.00 84.19 91 ASN A O 1
ATOM 679 N N . ALA A 1 92 ? -1.110 -20.071 -10.347 1.00 83.62 92 ALA A N 1
ATOM 680 C CA . ALA A 1 92 ? -1.669 -20.709 -9.156 1.00 83.62 92 ALA A CA 1
ATOM 681 C C . ALA A 1 92 ? -2.150 -22.152 -9.403 1.00 83.62 92 ALA A C 1
ATOM 683 O O . ALA A 1 92 ? -2.213 -22.936 -8.462 1.00 83.62 92 ALA A O 1
ATOM 684 N N . ALA A 1 93 ? -2.475 -22.506 -10.650 1.00 85.38 93 ALA A N 1
ATOM 685 C CA . ALA A 1 93 ? -2.943 -23.841 -11.010 1.00 85.38 93 ALA A CA 1
ATOM 686 C C . ALA A 1 93 ? -1.794 -24.832 -11.251 1.00 85.38 93 ALA A C 1
ATOM 688 O O . ALA A 1 93 ? -1.943 -26.014 -10.960 1.00 85.38 93 ALA A O 1
ATOM 689 N N . THR A 1 94 ? -0.656 -24.370 -11.780 1.00 85.62 94 THR A N 1
ATOM 690 C CA . THR A 1 94 ? 0.473 -25.249 -12.145 1.00 85.62 94 THR A CA 1
ATOM 691 C C . THR A 1 94 ? 1.674 -25.115 -11.214 1.00 85.62 94 THR A C 1
ATOM 693 O O . THR A 1 94 ? 2.547 -25.977 -11.215 1.00 85.62 94 THR A O 1
ATOM 696 N N . GLY A 1 95 ? 1.752 -24.036 -10.433 1.00 87.44 95 GLY A N 1
ATOM 697 C CA . GLY A 1 95 ? 2.909 -23.705 -9.600 1.00 87.44 95 GLY A CA 1
ATOM 698 C C . GLY A 1 95 ? 4.155 -23.288 -10.391 1.00 87.44 95 GLY A C 1
ATOM 699 O O . GLY A 1 95 ? 5.206 -23.075 -9.792 1.00 87.44 95 GLY A O 1
ATOM 700 N N . VAL A 1 96 ? 4.057 -23.145 -11.717 1.00 88.75 96 VAL A N 1
ATOM 701 C CA . VAL A 1 96 ? 5.174 -22.803 -12.612 1.00 88.75 96 VAL A CA 1
ATOM 702 C C . VAL A 1 96 ? 5.038 -21.360 -13.097 1.00 88.75 96 VAL A C 1
ATOM 704 O O . VAL A 1 96 ? 3.931 -20.852 -13.260 1.00 88.75 96 VAL A O 1
ATOM 707 N N . SER A 1 97 ? 6.162 -20.669 -13.303 1.00 89.69 97 SER A N 1
ATOM 708 C CA . SER A 1 97 ? 6.155 -19.323 -13.879 1.00 89.69 97 SER A CA 1
ATOM 709 C C . SER A 1 97 ? 6.109 -19.377 -15.403 1.00 89.69 97 SER A C 1
ATOM 711 O O . SER A 1 97 ? 6.977 -19.980 -16.031 1.00 89.69 97 SER A O 1
ATOM 713 N N . ASP A 1 98 ? 5.142 -18.673 -15.986 1.00 91.88 98 ASP A N 1
ATOM 714 C CA . ASP A 1 98 ? 5.013 -18.498 -17.437 1.00 91.88 98 ASP A CA 1
ATOM 715 C C . ASP A 1 98 ? 5.960 -17.406 -17.984 1.00 91.88 98 ASP A C 1
ATOM 717 O O . ASP A 1 98 ? 6.096 -17.223 -19.196 1.00 91.88 98 ASP A O 1
ATOM 721 N N . CYS A 1 99 ? 6.644 -16.676 -17.096 1.00 93.06 99 CYS A N 1
ATOM 722 C CA . CYS A 1 99 ? 7.490 -15.536 -17.441 1.00 93.06 99 CYS A CA 1
ATOM 723 C C . CYS A 1 99 ? 8.632 -15.839 -18.429 1.00 93.06 99 CYS A C 1
ATOM 725 O O . CYS A 1 99 ? 8.829 -15.007 -19.320 1.00 93.06 99 CYS A O 1
ATOM 727 N N . PRO A 1 100 ? 9.334 -16.996 -18.384 1.00 93.38 100 PRO A N 1
ATOM 728 C CA . PRO A 1 100 ? 10.373 -17.324 -19.367 1.00 93.38 100 PRO A CA 1
ATOM 729 C C . PRO A 1 100 ? 9.870 -17.275 -20.817 1.00 93.38 100 PRO A C 1
ATOM 731 O O . PRO A 1 100 ? 10.570 -16.786 -21.703 1.00 93.38 100 PRO A O 1
ATOM 734 N N . SER A 1 101 ? 8.624 -17.697 -21.049 1.00 92.62 101 SER A N 1
ATOM 735 C CA . SER A 1 101 ? 7.975 -17.669 -22.367 1.00 92.62 101 SER A CA 1
ATOM 736 C C . SER A 1 101 ? 7.476 -16.273 -22.761 1.00 92.62 101 SER A C 1
ATOM 738 O O . SER A 1 101 ? 7.163 -16.029 -23.924 1.00 92.62 101 SER A O 1
ATOM 740 N N . MET A 1 102 ? 7.404 -15.336 -21.810 1.00 90.75 102 MET A N 1
ATOM 741 C CA . MET A 1 102 ? 6.839 -13.995 -21.991 1.00 90.75 102 MET A CA 1
ATOM 742 C C . MET A 1 102 ? 7.887 -12.875 -22.078 1.00 90.75 102 MET A C 1
ATOM 744 O O . MET A 1 102 ? 7.531 -11.697 -22.147 1.00 90.75 102 MET A O 1
ATOM 748 N N . VAL A 1 103 ? 9.181 -13.201 -22.148 1.00 93.31 103 VAL A N 1
ATOM 749 C CA . VAL A 1 103 ? 10.273 -12.207 -22.196 1.00 93.31 103 VAL A CA 1
ATOM 750 C C . VAL A 1 103 ? 10.125 -11.179 -23.335 1.00 93.31 103 VAL A C 1
ATOM 752 O O . VAL A 1 103 ? 10.452 -10.002 -23.176 1.00 93.31 103 VAL A O 1
ATOM 755 N N . GLY A 1 104 ? 9.542 -11.576 -24.472 1.00 95.00 104 GLY A N 1
ATOM 756 C CA . GLY A 1 104 ? 9.288 -10.683 -25.611 1.00 95.00 104 GLY A CA 1
ATOM 757 C C . GLY A 1 104 ? 8.304 -9.538 -25.319 1.00 95.00 104 GLY A C 1
ATOM 758 O O . GLY A 1 104 ? 8.290 -8.535 -26.039 1.00 95.00 104 GLY A O 1
ATOM 759 N N . TYR A 1 105 ? 7.509 -9.644 -24.250 1.00 93.38 105 TYR A N 1
ATOM 760 C CA . TYR A 1 105 ? 6.524 -8.635 -23.853 1.00 93.38 105 TYR A CA 1
ATOM 761 C C . TYR A 1 105 ? 7.093 -7.561 -22.917 1.00 93.38 105 TYR A C 1
ATOM 763 O O . TYR A 1 105 ? 6.472 -6.509 -22.767 1.00 93.38 105 TYR A O 1
ATOM 771 N N . CYS A 1 106 ? 8.304 -7.744 -22.372 1.00 93.88 106 CYS A N 1
ATOM 772 C CA . CYS A 1 106 ? 8.945 -6.806 -21.434 1.00 93.88 106 CYS A CA 1
ATOM 773 C C . CYS A 1 106 ? 9.154 -5.384 -21.995 1.00 93.88 106 CYS A C 1
ATOM 775 O O . CYS A 1 106 ? 9.460 -4.451 -21.259 1.00 93.88 106 CYS A O 1
ATOM 777 N N . ARG A 1 107 ? 9.049 -5.178 -23.309 1.00 93.38 107 ARG A N 1
ATOM 778 C CA . ARG A 1 107 ? 9.196 -3.847 -23.932 1.00 93.38 107 ARG A CA 1
ATOM 779 C C . ARG A 1 107 ? 7.963 -3.415 -24.720 1.00 93.38 107 ARG A C 1
ATOM 781 O O . ARG A 1 107 ? 7.987 -2.373 -25.368 1.00 93.38 107 ARG A O 1
ATOM 788 N N . LYS A 1 108 ? 6.882 -4.202 -24.692 1.00 94.56 108 LYS A N 1
ATOM 789 C CA . LYS A 1 108 ? 5.639 -3.866 -25.390 1.00 94.56 108 LYS A CA 1
ATOM 790 C C . LYS A 1 108 ? 4.794 -2.962 -24.485 1.00 94.56 108 LYS A C 1
ATOM 792 O O . LYS A 1 108 ? 4.428 -3.406 -23.400 1.00 94.56 108 LYS A O 1
ATOM 797 N N . PRO A 1 109 ? 4.431 -1.737 -24.910 1.00 90.62 109 PRO A N 1
ATOM 798 C CA . PRO A 1 109 ? 3.752 -0.767 -24.047 1.00 90.62 109 PRO A CA 1
ATOM 799 C C . PRO A 1 109 ? 2.432 -1.294 -23.473 1.00 90.62 109 PRO A C 1
ATOM 801 O O . PRO A 1 109 ? 2.166 -1.103 -22.292 1.00 90.62 109 PRO A O 1
ATOM 804 N N . ALA A 1 110 ? 1.672 -2.055 -24.266 1.00 94.31 110 ALA A N 1
ATOM 805 C CA . ALA A 1 110 ? 0.429 -2.693 -23.829 1.00 94.31 110 ALA A CA 1
ATOM 806 C C . ALA A 1 110 ? 0.611 -3.703 -22.675 1.00 94.31 110 ALA A C 1
ATOM 808 O O . ALA A 1 110 ? -0.332 -3.963 -21.937 1.00 94.31 110 ALA A O 1
ATOM 809 N N . TYR A 1 111 ? 1.816 -4.256 -22.500 1.00 87.44 111 TYR A N 1
ATOM 810 C CA . TYR A 1 111 ? 2.110 -5.306 -21.521 1.00 87.44 111 TYR A CA 1
ATOM 811 C C . TYR A 1 111 ? 3.056 -4.846 -20.406 1.00 87.44 111 TYR A C 1
ATOM 813 O O . TYR A 1 111 ? 3.317 -5.613 -19.485 1.00 87.44 111 TYR A O 1
ATOM 821 N N . LEU A 1 112 ? 3.547 -3.601 -20.433 1.00 86.12 112 LEU A N 1
ATOM 822 C CA . LEU A 1 112 ? 4.514 -3.097 -19.449 1.00 86.12 112 LEU A CA 1
ATOM 823 C C . LEU A 1 112 ? 4.016 -3.236 -18.009 1.00 86.12 112 LEU A C 1
ATOM 825 O O . LEU A 1 112 ? 4.750 -3.718 -17.148 1.00 86.12 112 LEU A O 1
ATOM 829 N N . THR A 1 113 ? 2.771 -2.838 -17.743 1.00 85.88 113 THR A N 1
ATOM 830 C CA . THR A 1 113 ? 2.174 -2.942 -16.404 1.00 85.88 113 THR A CA 1
ATOM 831 C C . THR A 1 113 ? 2.071 -4.397 -15.957 1.00 85.88 113 THR A C 1
ATOM 833 O O . THR A 1 113 ? 2.475 -4.724 -14.843 1.00 85.88 113 THR A O 1
ATOM 836 N N . LEU A 1 114 ? 1.598 -5.278 -16.845 1.00 88.69 114 LEU A N 1
ATOM 837 C CA . LEU A 1 114 ? 1.471 -6.707 -16.570 1.00 88.69 114 LEU A CA 1
ATOM 838 C C . LEU A 1 114 ? 2.836 -7.330 -16.260 1.00 88.69 114 LEU A C 1
ATOM 840 O O . LEU A 1 114 ? 2.993 -7.996 -15.242 1.00 88.69 114 LEU A O 1
ATOM 844 N N . MET A 1 115 ? 3.845 -7.060 -17.089 1.00 90.88 115 MET A N 1
ATOM 845 C CA . MET A 1 115 ? 5.187 -7.614 -16.918 1.00 90.88 115 MET A CA 1
ATOM 846 C C . MET A 1 115 ? 5.884 -7.074 -15.663 1.00 90.88 115 MET A C 1
ATOM 848 O O . MET A 1 115 ? 6.603 -7.816 -15.003 1.00 90.88 115 MET A O 1
ATOM 852 N N . ARG A 1 116 ? 5.629 -5.819 -15.268 1.00 87.94 116 ARG A N 1
ATOM 853 C CA . ARG A 1 116 ? 6.115 -5.256 -13.993 1.00 87.94 116 ARG A CA 1
ATOM 854 C C . ARG A 1 116 ? 5.512 -5.926 -12.765 1.00 87.94 116 ARG A C 1
ATOM 856 O O . ARG A 1 116 ? 6.165 -5.980 -11.730 1.00 87.94 116 ARG A O 1
ATOM 863 N N . GLN A 1 117 ? 4.284 -6.418 -12.864 1.00 86.50 117 GLN A N 1
ATOM 864 C CA . GLN A 1 117 ? 3.597 -7.065 -11.746 1.00 86.50 117 GLN A CA 1
ATOM 865 C C . GLN A 1 117 ? 3.854 -8.572 -11.692 1.00 86.50 117 GLN A C 1
ATOM 867 O O . GLN A 1 117 ? 4.041 -9.126 -10.609 1.00 86.50 117 GLN A O 1
ATOM 872 N N . GLN A 1 118 ? 3.844 -9.231 -12.851 1.00 89.38 118 GLN A N 1
ATOM 873 C CA . GLN A 1 118 ? 3.896 -10.686 -12.961 1.00 89.38 118 GLN A CA 1
ATOM 874 C C . GLN A 1 118 ? 5.312 -11.214 -13.178 1.00 89.38 118 GLN A C 1
ATOM 876 O O . GLN A 1 118 ? 5.632 -12.270 -12.647 1.00 89.38 118 GLN A O 1
ATOM 881 N N . CYS A 1 119 ? 6.154 -10.485 -13.913 1.00 93.00 119 CYS A N 1
ATOM 882 C CA . CYS A 1 119 ? 7.473 -10.950 -14.343 1.00 93.00 119 CYS A CA 1
ATOM 883 C C . CYS A 1 119 ? 8.603 -9.937 -14.068 1.00 93.00 119 CYS A C 1
ATOM 885 O O . CYS A 1 119 ? 9.420 -9.666 -14.960 1.00 93.00 119 CYS A O 1
ATOM 887 N N . PRO A 1 120 ? 8.665 -9.310 -12.875 1.00 90.31 120 PRO A N 1
ATOM 888 C CA . PRO A 1 120 ? 9.625 -8.244 -12.630 1.00 90.31 120 PRO A CA 1
ATOM 889 C C . PRO A 1 120 ? 11.078 -8.726 -12.667 1.00 90.31 120 PRO A C 1
ATOM 891 O O . PRO A 1 120 ? 11.956 -7.941 -13.024 1.00 90.31 120 PRO A O 1
ATOM 894 N N . LYS A 1 121 ? 11.341 -10.005 -12.367 1.00 90.69 121 LYS A N 1
ATOM 895 C CA . LYS A 1 121 ? 12.687 -10.584 -12.408 1.00 90.69 121 LYS A CA 1
ATOM 896 C C . LYS A 1 121 ? 13.082 -10.961 -13.826 1.00 90.69 121 LYS A C 1
ATOM 898 O O . LYS A 1 121 ? 14.141 -10.531 -14.278 1.00 90.69 121 LYS A O 1
ATOM 903 N N . THR A 1 122 ? 12.220 -11.671 -14.549 1.00 92.31 122 THR A N 1
ATOM 904 C CA . THR A 1 122 ? 12.456 -12.026 -15.958 1.00 92.31 122 THR A CA 1
ATOM 905 C C . THR A 1 122 ? 12.659 -10.782 -16.828 1.00 92.31 122 THR A C 1
ATOM 907 O O . THR A 1 122 ? 13.508 -10.784 -17.716 1.00 92.31 122 THR A O 1
ATOM 910 N N . CYS A 1 123 ? 11.932 -9.693 -16.560 1.00 92.62 123 CYS A N 1
ATOM 911 C CA . CYS A 1 123 ? 12.088 -8.443 -17.306 1.00 92.62 123 CYS A CA 1
ATOM 912 C C . CYS A 1 123 ? 13.172 -7.496 -16.772 1.00 92.62 123 CYS A C 1
ATOM 914 O O . CYS A 1 123 ? 13.349 -6.415 -17.335 1.00 92.62 123 CYS A O 1
ATOM 916 N N . GLY A 1 124 ? 13.885 -7.865 -15.703 1.00 90.38 124 GLY A N 1
ATOM 917 C CA . GLY A 1 124 ? 14.955 -7.044 -15.132 1.00 90.38 124 GLY A CA 1
ATOM 918 C C . GLY A 1 124 ? 14.477 -5.730 -14.503 1.00 90.38 124 GLY A C 1
ATOM 919 O O . GLY A 1 124 ? 15.233 -4.768 -14.439 1.00 90.38 124 GLY A O 1
ATOM 920 N N . TYR A 1 125 ? 13.226 -5.661 -14.046 1.00 88.38 125 TYR A N 1
ATOM 921 C CA . TYR A 1 125 ? 12.683 -4.496 -13.336 1.00 88.38 125 TYR A CA 1
ATOM 922 C C . T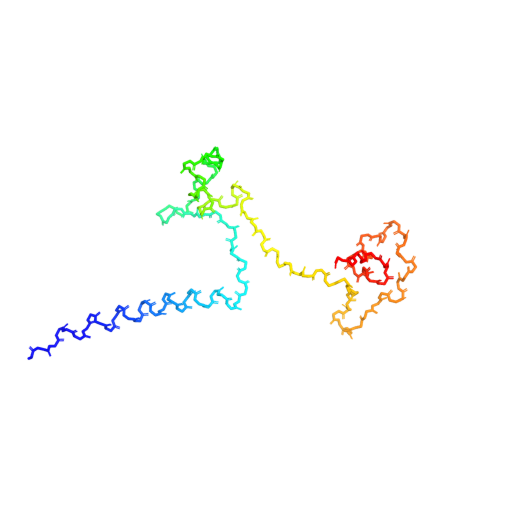YR A 1 125 ? 13.026 -4.484 -11.847 1.00 88.38 125 TYR A C 1
ATOM 924 O O . TYR A 1 125 ? 12.685 -3.536 -11.140 1.00 88.38 125 TYR A O 1
ATOM 932 N N . CYS A 1 126 ? 13.680 -5.536 -11.367 1.00 86.81 126 CYS A N 1
ATOM 933 C CA . CYS A 1 126 ? 14.211 -5.600 -10.022 1.00 86.81 126 CYS A CA 1
ATOM 934 C C . CYS A 1 126 ? 15.360 -4.614 -9.847 1.00 86.81 126 CYS A C 1
ATOM 936 O O . CYS A 1 126 ? 16.465 -4.857 -10.324 1.00 86.81 126 CYS A O 1
ATOM 938 N N . THR A 1 127 ? 15.129 -3.539 -9.104 1.00 69.31 127 THR A N 1
ATOM 939 C CA . THR A 1 127 ? 16.206 -2.801 -8.448 1.00 69.31 127 THR A CA 1
ATOM 940 C C . THR A 1 127 ? 16.589 -3.573 -7.192 1.00 69.31 127 THR A C 1
ATOM 942 O O . THR A 1 127 ? 15.816 -3.648 -6.238 1.00 69.31 127 THR A O 1
ATOM 945 N N . SER A 1 128 ? 17.761 -4.203 -7.203 1.00 55.75 128 SER A N 1
ATOM 946 C CA . SER A 1 128 ? 18.402 -4.700 -5.986 1.00 55.75 128 SER A CA 1
ATOM 947 C C . SER A 1 128 ? 18.701 -3.502 -5.084 1.00 55.75 128 SER A C 1
ATOM 949 O O . SER A 1 128 ? 19.589 -2.712 -5.401 1.00 55.75 128 SER A O 1
ATOM 951 N N . GLY A 1 129 ? 17.890 -3.331 -4.039 1.00 45.97 129 GLY A N 1
ATOM 952 C CA . GLY A 1 129 ? 18.170 -2.437 -2.915 1.00 45.97 129 GLY A CA 1
ATOM 953 C C . GLY A 1 129 ? 19.109 -3.099 -1.923 1.00 45.97 129 GLY A C 1
ATOM 954 O O . GLY A 1 129 ? 18.967 -4.330 -1.736 1.00 45.97 129 GLY A O 1
#